Protein AF-A0A088C9X7-F1 (afdb_monomer_lite)

Secondary structure (DSSP, 8-state):
---HHHHHHHHHHHHHHHH-TTSPP---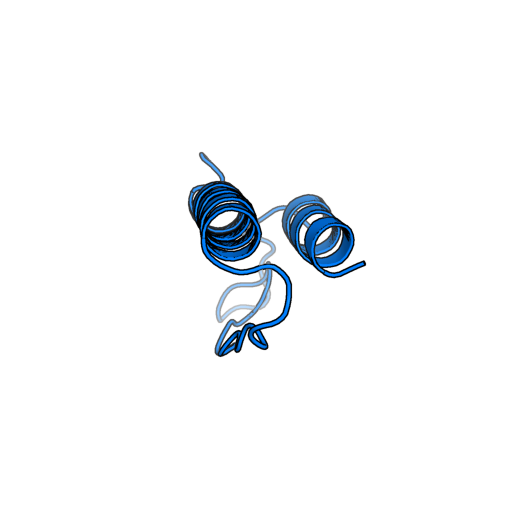----TTB-TTS-B-S-HHHHHHHHHHH-

Radius of gyration: 13.01 Å; chains: 1; bounding box: 34×16×33 Å

Structure (mmCIF, N/CA/C/O backbone):
data_AF-A0A088C9X7-F1
#
_entry.id   AF-A0A088C9X7-F1
#
loop_
_atom_site.group_PDB
_atom_site.id
_atom_site.type_symbol
_atom_site.label_atom_id
_atom_site.label_alt_id
_atom_site.label_comp_id
_atom_site.label_asym_id
_atom_site.label_entity_id
_atom_site.label_seq_id
_atom_site.pdbx_PDB_ins_code
_atom_site.Cartn_x
_atom_site.Cartn_y
_atom_site.Cartn_z
_atom_site.occupancy
_atom_site.B_iso_or_equiv
_atom_site.auth_seq_id
_atom_site.auth_comp_id
_atom_site.auth_asym_id
_atom_site.auth_atom_id
_atom_site.pdbx_PDB_model_num
ATOM 1 N N . ILE A 1 1 ? 0.982 -1.539 -20.764 1.00 54.53 1 ILE A N 1
ATOM 2 C CA . ILE A 1 1 ? 0.924 -2.474 -19.617 1.00 54.53 1 ILE A CA 1
ATOM 3 C C . ILE A 1 1 ? -0.298 -2.086 -18.799 1.00 54.53 1 ILE A C 1
ATOM 5 O O . ILE A 1 1 ? -0.518 -0.894 -18.640 1.00 54.53 1 ILE A O 1
ATOM 9 N N . VAL A 1 2 ? -1.132 -3.045 -18.394 1.00 52.53 2 VAL A N 1
ATOM 10 C CA . VAL A 1 2 ? -2.253 -2.782 -17.474 1.00 52.53 2 VAL A CA 1
ATOM 11 C C . VAL A 1 2 ? -1.679 -2.828 -16.054 1.00 52.53 2 VAL A C 1
ATOM 13 O O . VAL A 1 2 ? -1.059 -3.844 -15.727 1.00 52.53 2 VAL A O 1
ATOM 16 N N . PRO A 1 3 ? -1.816 -1.776 -15.229 1.00 63.56 3 PRO A N 1
ATOM 17 C CA . PRO A 1 3 ? -1.255 -1.735 -13.879 1.00 63.56 3 PRO A CA 1
ATOM 18 C C . PRO A 1 3 ? -2.099 -2.580 -12.909 1.00 63.56 3 PRO A C 1
ATOM 20 O O . PRO A 1 3 ? -2.752 -2.075 -12.000 1.00 63.56 3 PRO A O 1
ATOM 23 N N . ALA A 1 4 ? -2.080 -3.903 -13.092 1.00 79.75 4 ALA A N 1
ATOM 24 C CA . ALA A 1 4 ? -2.902 -4.830 -12.315 1.00 79.75 4 ALA A CA 1
ATOM 25 C C . ALA A 1 4 ? -2.571 -4.809 -10.810 1.00 79.75 4 ALA A C 1
ATOM 27 O O . ALA A 1 4 ? -3.444 -5.055 -9.986 1.00 79.75 4 ALA A O 1
ATOM 28 N N . VAL A 1 5 ? -1.323 -4.508 -10.429 1.00 88.06 5 VAL A N 1
ATOM 29 C CA . VAL A 1 5 ? -0.901 -4.522 -9.018 1.00 88.06 5 VAL A CA 1
ATOM 30 C C . VAL A 1 5 ? -1.528 -3.363 -8.239 1.00 88.06 5 VAL A C 1
ATOM 32 O O . VAL A 1 5 ? -2.147 -3.594 -7.203 1.00 88.06 5 VAL A O 1
ATOM 35 N N . THR A 1 6 ? -1.430 -2.134 -8.751 1.00 90.06 6 THR A N 1
ATOM 36 C CA . THR A 1 6 ? -1.991 -0.941 -8.097 1.00 90.06 6 THR A CA 1
ATOM 37 C C . THR A 1 6 ? -3.509 -1.006 -8.008 1.00 90.06 6 THR A C 1
ATOM 39 O O . THR A 1 6 ? -4.065 -0.733 -6.946 1.00 90.06 6 THR A O 1
ATOM 42 N N . GLU A 1 7 ? -4.183 -1.438 -9.077 1.00 90.00 7 GLU A N 1
ATOM 43 C CA . GLU A 1 7 ? -5.642 -1.602 -9.089 1.00 90.00 7 GLU A CA 1
ATOM 44 C C . GLU A 1 7 ? -6.115 -2.615 -8.034 1.00 90.00 7 GLU A C 1
ATOM 46 O O . GLU A 1 7 ? -7.060 -2.348 -7.288 1.00 90.00 7 GLU A O 1
ATOM 51 N N . LEU A 1 8 ? -5.433 -3.761 -7.919 1.00 93.75 8 LEU A N 1
ATOM 52 C CA . LEU A 1 8 ? -5.771 -4.788 -6.931 1.00 93.75 8 LEU A CA 1
ATOM 53 C C . LEU A 1 8 ? -5.491 -4.346 -5.492 1.00 93.75 8 LEU A C 1
ATOM 55 O O . LEU A 1 8 ? -6.241 -4.720 -4.589 1.00 93.75 8 LEU A O 1
ATOM 59 N N . ILE A 1 9 ? -4.42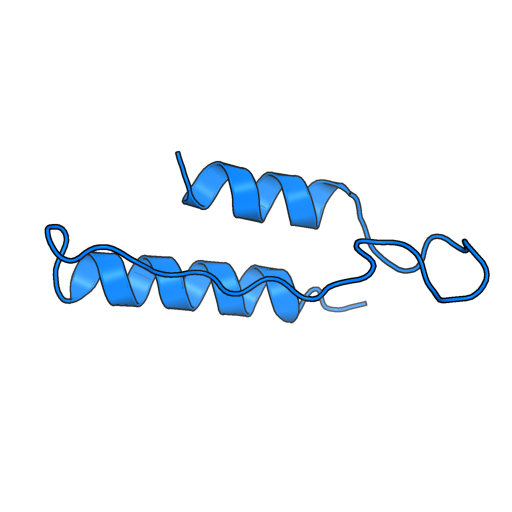7 -3.579 -5.254 1.00 93.38 9 ILE A N 1
ATOM 60 C CA . ILE A 1 9 ? -4.116 -3.043 -3.921 1.00 93.38 9 ILE A CA 1
ATOM 61 C C . ILE A 1 9 ? -5.163 -1.998 -3.515 1.00 93.38 9 ILE A C 1
ATOM 63 O O . ILE A 1 9 ? -5.710 -2.086 -2.417 1.00 93.38 9 ILE A O 1
ATOM 67 N N . ALA A 1 10 ? -5.514 -1.075 -4.414 1.00 92.75 10 ALA A N 1
ATOM 68 C CA . ALA A 1 10 ? -6.559 -0.078 -4.182 1.00 92.75 10 ALA A CA 1
ATOM 69 C C . ALA A 1 10 ? -7.913 -0.732 -3.856 1.00 92.75 10 ALA A C 1
ATOM 71 O O . ALA A 1 10 ? -8.560 -0.377 -2.871 1.00 92.75 10 ALA A O 1
ATOM 72 N N . ALA A 1 11 ? -8.322 -1.738 -4.636 1.00 93.88 11 ALA A N 1
ATOM 73 C CA . ALA A 1 11 ? -9.565 -2.467 -4.395 1.00 93.88 11 ALA A CA 1
ATOM 74 C C . ALA A 1 11 ? -9.583 -3.175 -3.027 1.00 93.88 11 ALA A C 1
ATOM 76 O O . ALA A 1 11 ? -10.609 -3.170 -2.348 1.00 93.88 11 ALA A O 1
ATOM 77 N N . GLN A 1 12 ? -8.456 -3.755 -2.598 1.00 94.69 12 GLN A N 1
ATOM 78 C CA . GLN A 1 12 ? -8.343 -4.408 -1.289 1.00 94.69 12 GLN A CA 1
ATOM 79 C C . GLN A 1 12 ? -8.394 -3.411 -0.131 1.00 94.69 12 GLN A C 1
ATOM 81 O O . GLN A 1 12 ? -9.075 -3.685 0.854 1.00 94.69 12 GLN A O 1
ATOM 86 N N . PHE A 1 13 ? -7.736 -2.254 -0.249 1.00 95.06 13 PHE A N 1
ATOM 87 C CA . PHE A 1 13 ? -7.834 -1.203 0.767 1.00 95.06 13 PHE A CA 1
ATOM 88 C C . PHE A 1 13 ? -9.268 -0.695 0.920 1.00 95.06 13 PHE A C 1
ATOM 90 O O . PHE A 1 13 ? -9.771 -0.635 2.039 1.00 95.06 13 PHE A O 1
ATOM 97 N N . LEU A 1 14 ? -9.954 -0.420 -0.193 1.00 94.56 14 LEU A N 1
ATOM 98 C CA . LEU A 1 14 ? -11.356 0.010 -0.176 1.00 94.56 14 LEU A CA 1
ATOM 99 C C . LEU A 1 14 ? -12.276 -1.042 0.451 1.00 94.56 14 LEU A C 1
ATOM 101 O O . LEU A 1 14 ? -13.188 -0.702 1.201 1.00 94.56 14 LEU A O 1
ATOM 105 N N . TRP A 1 15 ? -12.045 -2.320 0.153 1.00 96.06 15 TRP A N 1
ATOM 106 C CA . TRP A 1 15 ? -12.841 -3.402 0.722 1.00 96.06 15 TRP A CA 1
ATOM 107 C C . TRP A 1 15 ? -12.603 -3.572 2.229 1.00 96.06 15 TRP A C 1
ATOM 109 O O . TRP A 1 15 ? -13.565 -3.738 2.975 1.00 96.06 15 TRP A O 1
ATOM 119 N N . LEU A 1 16 ? -11.350 -3.494 2.687 1.00 96.06 16 LEU A N 1
ATOM 120 C CA . LEU A 1 16 ? -11.004 -3.620 4.106 1.00 96.06 16 LEU A CA 1
ATOM 121 C C . LEU A 1 16 ? -11.505 -2.432 4.940 1.00 96.06 16 LEU A C 1
ATOM 123 O O . LEU A 1 16 ? -12.030 -2.655 6.028 1.00 96.06 16 LEU A O 1
ATOM 127 N N . ASP A 1 17 ? -11.406 -1.199 4.428 1.00 94.06 17 ASP A N 1
ATOM 128 C CA . ASP A 1 17 ? -11.992 -0.020 5.089 1.00 94.06 17 ASP A CA 1
ATOM 129 C C . ASP A 1 17 ? -13.529 -0.123 5.131 1.00 94.06 17 ASP A C 1
ATOM 131 O O . ASP A 1 17 ? -14.152 0.235 6.126 1.00 94.06 17 ASP A O 1
ATOM 135 N N . TYR A 1 18 ? -14.168 -0.685 4.099 1.00 95.56 18 TYR A N 1
ATOM 136 C CA . TYR A 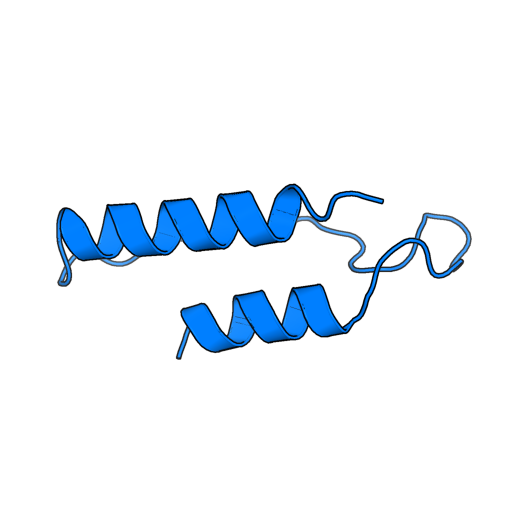1 18 ? -15.612 -0.940 4.133 1.00 95.56 18 TYR A CA 1
ATOM 137 C C . TYR A 1 18 ? -16.023 -1.994 5.183 1.00 95.56 18 TYR A C 1
ATOM 139 O O . TYR A 1 18 ? -17.068 -1.830 5.813 1.00 95.56 18 TYR A O 1
ATOM 147 N N . ASP A 1 19 ? -15.235 -3.060 5.367 1.00 97.31 19 ASP A N 1
ATOM 148 C CA . ASP A 1 19 ? -15.512 -4.145 6.325 1.00 97.31 19 ASP A CA 1
ATOM 149 C C . ASP A 1 19 ? -15.355 -3.687 7.786 1.00 97.31 19 ASP A C 1
ATOM 151 O O . ASP A 1 19 ? -16.298 -3.785 8.574 1.00 97.31 19 ASP A O 1
ATOM 155 N N . ASP A 1 20 ? -14.185 -3.148 8.150 1.00 96.56 20 ASP A N 1
ATOM 156 C CA . ASP A 1 20 ? -13.912 -2.620 9.492 1.00 96.56 20 ASP A CA 1
ATOM 157 C C . ASP A 1 20 ? -12.787 -1.574 9.480 1.00 96.56 20 ASP A C 1
ATOM 159 O O . ASP A 1 20 ? -11.597 -1.894 9.463 1.00 96.56 20 ASP A O 1
ATOM 163 N N . ARG A 1 21 ? -13.178 -0.304 9.614 1.00 93.81 21 ARG A N 1
ATOM 164 C CA . ARG A 1 21 ? -12.272 0.860 9.651 1.00 93.81 21 ARG A CA 1
ATOM 165 C C . ARG A 1 21 ? -11.325 0.892 10.850 1.00 93.81 21 ARG A C 1
ATOM 167 O O . ARG A 1 21 ? -10.366 1.658 10.855 1.00 93.81 21 ARG A O 1
ATOM 174 N N . THR A 1 22 ? -11.621 0.143 11.910 1.00 95.25 22 THR A N 1
ATOM 175 C CA . THR A 1 22 ? -10.826 0.139 13.149 1.00 95.25 22 THR A CA 1
ATOM 176 C C . THR A 1 22 ? -9.802 -0.985 13.185 1.00 95.25 22 THR A C 1
ATOM 178 O O . THR A 1 22 ? -8.849 -0.935 13.969 1.00 95.25 22 THR A O 1
ATOM 181 N N . LYS A 1 23 ? -9.976 -1.996 12.330 1.00 95.50 23 LYS A N 1
ATOM 182 C CA . LYS A 1 23 ? -9.064 -3.125 12.236 1.00 95.50 23 LYS A CA 1
ATOM 183 C C . LYS A 1 23 ? -7.801 -2.706 11.476 1.00 95.50 23 LYS A C 1
ATOM 185 O O . LYS A 1 23 ? -7.900 -2.187 10.367 1.00 95.50 23 LYS A O 1
ATOM 190 N N . PRO A 1 24 ? -6.598 -2.946 12.025 1.00 95.00 24 PRO A N 1
ATOM 191 C CA . PRO A 1 24 ? -5.367 -2.615 11.321 1.00 95.00 24 PRO A CA 1
ATOM 192 C C . PRO A 1 24 ? -5.230 -3.439 10.035 1.00 95.00 24 PRO A C 1
ATOM 194 O O . PRO A 1 24 ? -5.471 -4.651 10.027 1.00 95.00 24 PRO A O 1
ATOM 197 N N . ILE A 1 25 ? -4.789 -2.778 8.964 1.00 94.94 25 ILE A N 1
ATOM 198 C CA . ILE A 1 25 ? -4.469 -3.407 7.681 1.00 94.94 25 ILE A CA 1
ATOM 199 C C . ILE A 1 25 ? -2.967 -3.704 7.636 1.00 94.94 25 ILE A C 1
ATOM 201 O O . ILE A 1 25 ? -2.142 -2.830 7.897 1.00 94.94 25 ILE A O 1
ATOM 205 N N . TYR A 1 26 ? -2.606 -4.941 7.291 1.00 94.75 26 TYR A N 1
ATOM 206 C CA . TYR A 1 26 ? -1.214 -5.376 7.161 1.00 94.75 26 TYR A CA 1
ATOM 207 C C . TYR A 1 26 ? -0.861 -5.595 5.690 1.00 94.75 26 TYR A C 1
ATOM 209 O O . TYR A 1 26 ? -1.381 -6.511 5.054 1.00 94.75 26 TYR A O 1
ATOM 217 N N . LEU A 1 27 ? 0.050 -4.775 5.165 1.00 93.81 27 LEU A N 1
ATOM 218 C CA . LEU A 1 27 ? 0.577 -4.900 3.808 1.00 93.81 27 LEU A CA 1
ATOM 219 C C . LEU A 1 27 ? 1.969 -5.546 3.844 1.00 93.81 27 LEU A C 1
ATOM 221 O O . LEU A 1 27 ? 2.921 -4.961 4.357 1.00 93.81 27 LEU A O 1
ATOM 225 N N . TYR A 1 28 ? 2.098 -6.749 3.284 1.00 94.81 28 TYR A N 1
ATOM 226 C CA . TYR A 1 28 ? 3.386 -7.428 3.129 1.00 94.81 28 TYR A CA 1
ATOM 227 C C . TYR A 1 28 ? 4.011 -7.059 1.786 1.00 94.81 28 TYR A C 1
ATOM 229 O O . TYR A 1 28 ? 3.412 -7.291 0.738 1.00 94.81 28 TYR A O 1
ATOM 237 N N . ILE A 1 29 ? 5.224 -6.507 1.816 1.00 92.38 29 ILE A N 1
ATOM 238 C CA . ILE A 1 29 ? 5.912 -6.016 0.619 1.00 92.38 29 ILE A CA 1
ATOM 239 C C . ILE A 1 29 ? 7.164 -6.857 0.374 1.00 92.38 29 ILE A C 1
ATOM 241 O O . ILE A 1 29 ? 8.083 -6.880 1.189 1.00 92.38 29 ILE A O 1
ATOM 245 N N . ASN A 1 30 ? 7.195 -7.521 -0.779 1.00 92.00 30 ASN A N 1
ATOM 246 C CA . ASN A 1 30 ? 8.388 -8.119 -1.369 1.00 92.00 30 ASN A CA 1
ATOM 247 C C . ASN A 1 30 ?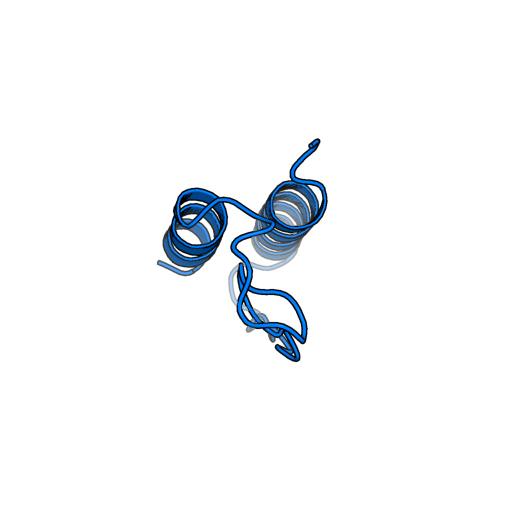 8.363 -7.823 -2.872 1.00 92.00 30 ASN A C 1
ATOM 249 O O . ASN A 1 30 ? 7.862 -8.620 -3.663 1.00 92.00 30 ASN A O 1
ATOM 253 N N . SER A 1 31 ? 8.797 -6.620 -3.236 1.00 86.62 31 SER A N 1
ATOM 254 C CA . SER A 1 31 ? 8.757 -6.110 -4.606 1.00 86.62 31 SER A CA 1
ATOM 255 C C . SER A 1 31 ? 10.092 -5.460 -4.951 1.00 86.62 31 SER A C 1
ATOM 257 O O . SER A 1 31 ? 10.680 -4.786 -4.105 1.00 86.62 31 SER A O 1
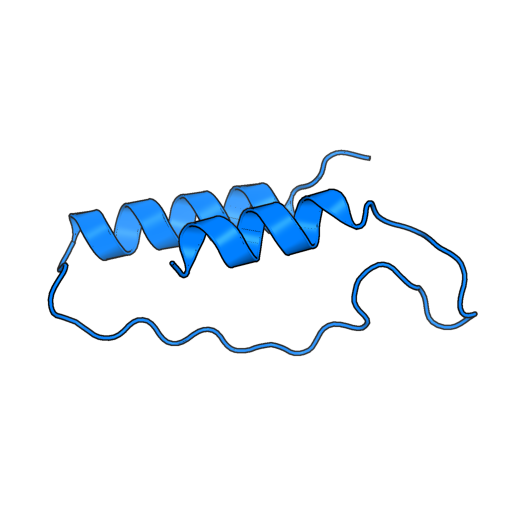ATOM 259 N N . THR A 1 32 ? 10.547 -5.631 -6.194 1.00 86.94 32 THR A N 1
ATOM 260 C CA . THR A 1 32 ? 11.692 -4.896 -6.762 1.00 86.94 32 THR A CA 1
ATOM 261 C C . THR A 1 32 ? 11.318 -3.467 -7.172 1.00 86.94 32 THR A C 1
ATOM 263 O O . THR A 1 32 ? 12.171 -2.705 -7.619 1.00 86.94 32 THR A O 1
ATOM 266 N N . GLY A 1 33 ? 10.050 -3.082 -6.987 1.00 87.50 33 GLY A N 1
ATOM 267 C CA . GLY A 1 33 ? 9.521 -1.779 -7.362 1.00 87.50 33 GLY A CA 1
ATOM 268 C C . GLY A 1 33 ? 9.171 -1.730 -8.845 1.00 87.50 33 GLY A C 1
ATOM 269 O O . GLY A 1 33 ? 8.498 -2.615 -9.368 1.00 87.50 33 GLY A O 1
ATOM 270 N N . THR A 1 34 ? 9.606 -0.667 -9.506 1.00 86.25 34 THR A N 1
ATOM 271 C CA . THR A 1 34 ? 9.385 -0.393 -10.934 1.00 86.25 34 THR A CA 1
ATOM 272 C C . THR A 1 34 ? 10.523 -0.885 -11.825 1.00 86.25 34 THR A C 1
ATOM 274 O O . THR A 1 34 ? 10.434 -0.766 -13.049 1.00 86.25 34 THR A O 1
ATOM 277 N N . MET A 1 35 ? 11.582 -1.425 -11.218 1.00 88.38 35 MET A N 1
ATOM 278 C CA . MET A 1 35 ? 12.762 -1.939 -11.900 1.00 88.38 35 MET A CA 1
ATOM 279 C C . MET A 1 35 ? 12.744 -3.466 -11.960 1.00 88.38 35 MET A C 1
ATOM 281 O O . MET A 1 35 ? 12.295 -4.139 -11.024 1.00 88.38 35 MET A O 1
ATOM 285 N N . ASP A 1 36 ? 13.247 -4.006 -13.065 1.00 83.75 36 ASP A N 1
ATOM 286 C CA . ASP A 1 36 ? 13.508 -5.434 -13.207 1.00 83.75 36 ASP A CA 1
ATOM 287 C C . ASP A 1 36 ? 14.876 -5.839 -12.621 1.00 83.75 36 ASP A C 1
ATOM 289 O O . ASP A 1 36 ? 15.596 -5.036 -12.023 1.00 83.75 36 ASP A O 1
ATOM 293 N N . GLU A 1 37 ? 15.241 -7.112 -12.784 1.00 86.88 37 GLU A N 1
ATOM 294 C CA . GLU A 1 37 ? 16.514 -7.670 -12.304 1.00 86.88 37 GLU A CA 1
ATOM 295 C C . GLU A 1 37 ? 17.767 -7.079 -12.979 1.00 86.88 37 GLU A C 1
ATOM 297 O O . GLU A 1 37 ? 18.871 -7.248 -12.459 1.00 86.88 37 GLU A O 1
ATOM 302 N N . ASN A 1 38 ? 17.606 -6.365 -14.098 1.00 89.06 38 ASN A N 1
ATOM 303 C CA . ASN A 1 38 ? 18.673 -5.713 -14.856 1.00 89.06 38 ASN A CA 1
ATOM 304 C C . ASN A 1 38 ? 18.716 -4.191 -14.632 1.00 89.06 38 ASN A C 1
ATOM 306 O O . ASN A 1 38 ? 19.451 -3.495 -15.335 1.00 89.06 38 ASN A O 1
ATOM 310 N N . ASN A 1 39 ? 17.956 -3.672 -13.659 1.00 84.25 39 ASN A N 1
ATOM 311 C CA . ASN A 1 39 ? 17.773 -2.241 -13.396 1.00 84.25 39 ASN A CA 1
ATOM 312 C C . ASN A 1 39 ? 17.087 -1.476 -14.548 1.00 84.25 39 ASN A C 1
ATOM 314 O O . ASN A 1 39 ? 17.228 -0.253 -14.647 1.00 84.25 39 ASN A O 1
ATOM 318 N N . GLU A 1 40 ? 16.326 -2.158 -15.405 1.00 86.00 40 GLU A N 1
ATOM 319 C CA . GLU A 1 40 ? 15.514 -1.509 -16.432 1.00 86.00 40 GLU A CA 1
ATOM 320 C C . GLU A 1 40 ? 14.156 -1.089 -15.861 1.00 86.00 40 GLU A C 1
ATOM 322 O O . GLU A 1 40 ? 13.528 -1.814 -15.089 1.00 86.00 40 GLU A O 1
ATOM 327 N N . LEU A 1 41 ? 13.688 0.103 -16.243 1.00 84.00 41 LEU A N 1
ATOM 328 C CA . LEU A 1 41 ? 12.381 0.607 -15.827 1.00 84.00 41 LEU A CA 1
ATOM 329 C C . LEU A 1 41 ? 11.275 -0.134 -16.593 1.00 84.00 41 LEU A C 1
ATOM 331 O O . LEU A 1 41 ? 11.091 0.081 -17.792 1.00 84.00 41 LEU A O 1
ATOM 335 N N . VAL A 1 42 ? 10.519 -0.977 -15.890 1.00 84.25 42 VAL A N 1
ATOM 336 C CA . VAL A 1 42 ? 9.456 -1.828 -16.458 1.00 84.25 42 VAL A CA 1
ATOM 337 C C . VAL A 1 42 ? 8.044 -1.429 -16.014 1.00 84.25 42 VAL A C 1
ATOM 339 O O . VAL A 1 42 ? 7.063 -1.923 -16.574 1.00 84.25 42 VAL A O 1
ATOM 342 N N . ALA A 1 43 ? 7.917 -0.513 -15.049 1.00 80.31 43 ALA A N 1
ATOM 343 C CA . ALA A 1 43 ? 6.640 0.034 -14.585 1.00 80.31 43 ALA A CA 1
ATOM 344 C C . ALA A 1 43 ? 6.722 1.546 -14.304 1.00 80.31 43 ALA A C 1
ATOM 346 O O . ALA A 1 43 ? 7.798 2.140 -14.336 1.00 80.31 43 ALA A O 1
ATOM 347 N N . SER A 1 44 ? 5.574 2.184 -14.059 1.00 83.62 44 SER A N 1
ATOM 348 C CA . SER A 1 44 ? 5.501 3.623 -13.789 1.00 83.62 44 SER A CA 1
ATOM 349 C C . SER A 1 44 ? 5.674 3.927 -12.300 1.00 83.62 44 SER A C 1
ATOM 351 O O . SER A 1 44 ? 4.994 3.338 -11.469 1.00 83.62 44 SER A O 1
ATOM 353 N N . GLU A 1 45 ? 6.498 4.919 -11.949 1.00 84.31 45 GLU A N 1
ATOM 354 C CA . GLU A 1 45 ? 6.621 5.414 -10.562 1.00 84.31 45 GLU A CA 1
ATOM 355 C C . GLU A 1 45 ? 5.296 5.962 -10.010 1.00 84.31 45 GLU A C 1
ATOM 357 O O . GLU A 1 45 ? 5.038 5.907 -8.809 1.00 84.31 45 GLU A O 1
ATOM 362 N N . THR A 1 46 ? 4.414 6.457 -10.889 1.00 86.50 46 THR A N 1
ATOM 363 C CA . THR A 1 46 ? 3.077 6.946 -10.507 1.00 86.50 46 THR A CA 1
ATOM 364 C C . THR A 1 46 ? 2.241 5.885 -9.803 1.00 86.50 46 THR A C 1
ATOM 366 O O . THR A 1 46 ? 1.406 6.218 -8.967 1.00 86.50 46 THR A O 1
ATOM 369 N N . ASP A 1 47 ? 2.485 4.614 -10.112 1.00 84.25 47 ASP A N 1
ATOM 370 C CA . ASP A 1 47 ? 1.748 3.484 -9.555 1.00 84.25 47 ASP A CA 1
ATOM 371 C C . ASP A 1 47 ? 2.105 3.259 -8.081 1.00 84.25 47 ASP A C 1
ATOM 373 O O . ASP A 1 47 ? 1.235 2.898 -7.287 1.00 84.25 47 ASP A O 1
ATOM 377 N N . ALA A 1 48 ? 3.357 3.532 -7.698 1.00 85.12 48 ALA A N 1
ATOM 378 C CA . ALA A 1 48 ? 3.802 3.492 -6.309 1.00 85.12 48 ALA A CA 1
ATOM 379 C C . ALA A 1 48 ? 3.229 4.666 -5.500 1.00 85.12 48 ALA A C 1
ATOM 381 O O . ALA A 1 48 ? 2.789 4.473 -4.366 1.00 85.12 48 ALA A O 1
ATOM 382 N N . TYR A 1 49 ? 3.170 5.864 -6.095 1.00 88.75 49 TYR A N 1
ATOM 383 C CA . TYR A 1 49 ? 2.538 7.026 -5.459 1.00 88.75 49 TYR A CA 1
ATOM 384 C C . TYR A 1 49 ? 1.042 6.814 -5.231 1.00 88.75 49 TYR A C 1
ATOM 386 O O . TYR A 1 49 ? 0.551 7.111 -4.148 1.00 88.75 49 TYR A O 1
ATOM 394 N N . ALA A 1 50 ? 0.337 6.212 -6.191 1.00 88.75 50 ALA A N 1
ATOM 395 C CA . ALA A 1 50 ? -1.073 5.880 -6.020 1.00 88.75 50 ALA A CA 1
ATOM 396 C C . ALA A 1 50 ? -1.308 4.942 -4.823 1.00 88.75 50 ALA A C 1
ATOM 398 O O . ALA A 1 50 ? -2.252 5.144 -4.067 1.00 88.75 50 ALA A O 1
ATOM 399 N N . ILE A 1 51 ? -0.438 3.945 -4.605 1.00 88.12 51 ILE A N 1
ATOM 400 C CA . ILE A 1 51 ? -0.516 3.071 -3.421 1.00 88.12 51 ILE A CA 1
ATOM 401 C C . ILE A 1 51 ? -0.269 3.870 -2.137 1.00 88.12 51 ILE A C 1
ATOM 403 O O . ILE A 1 51 ? -0.988 3.678 -1.160 1.00 88.12 51 ILE A O 1
ATOM 407 N N . ALA A 1 52 ? 0.725 4.762 -2.130 1.00 89.19 52 ALA A N 1
ATOM 408 C CA . ALA A 1 52 ? 1.024 5.600 -0.971 1.00 89.19 52 ALA A CA 1
ATOM 409 C C . ALA A 1 52 ? -0.148 6.526 -0.601 1.00 89.19 52 ALA A C 1
ATOM 411 O O . ALA A 1 52 ? -0.429 6.700 0.583 1.00 89.19 52 ALA A O 1
ATOM 412 N N . ASP A 1 53 ? -0.870 7.053 -1.591 1.00 90.94 53 ASP A N 1
ATOM 413 C CA . ASP A 1 53 ? -2.045 7.899 -1.370 1.00 90.94 53 ASP A CA 1
ATOM 414 C C . ASP A 1 53 ? -3.215 7.141 -0.720 1.00 90.94 53 ASP A C 1
ATOM 416 O O . ASP A 1 53 ? -3.972 7.744 0.031 1.00 90.94 53 ASP A O 1
ATOM 420 N N . PHE A 1 54 ? -3.349 5.825 -0.940 1.00 87.44 54 PHE A N 1
ATOM 421 C CA . PHE A 1 54 ? -4.346 4.994 -0.243 1.00 87.44 54 PHE A CA 1
ATOM 422 C C . PHE A 1 54 ? -3.973 4.664 1.209 1.00 87.44 54 PHE A C 1
ATOM 424 O O . PHE A 1 54 ? -4.829 4.210 1.966 1.00 87.44 54 PHE A O 1
ATOM 431 N N . ILE A 1 55 ? -2.703 4.833 1.587 1.00 86.62 55 ILE A N 1
ATOM 432 C CA . ILE A 1 55 ? -2.215 4.568 2.948 1.00 86.62 55 ILE A CA 1
ATOM 433 C C . ILE A 1 55 ? -2.399 5.800 3.860 1.00 86.62 55 ILE A C 1
ATOM 435 O O . ILE A 1 55 ? -2.439 5.636 5.080 1.00 86.62 55 ILE A O 1
ATOM 439 N N . ASN A 1 56 ? -2.497 7.007 3.286 1.00 73.94 56 ASN A N 1
ATOM 440 C CA . ASN A 1 56 ? -2.696 8.281 4.001 1.00 73.94 56 ASN A CA 1
ATOM 441 C C . ASN A 1 56 ? -4.151 8.513 4.428 1.00 73.94 56 ASN A C 1
ATOM 443 O O . ASN A 1 56 ? -4.335 9.088 5.526 1.00 73.94 56 ASN A O 1
#

InterPro domains:
  IPR023562 Clp protease proteolytic subunit /Translocation-enhancing protein TepA [PF00574] (5-33)
  IPR023562 Clp protease proteolytic subunit /Translocation-enhancing protein TepA [PTHR10381] (1-55)
  IPR029045 ClpP/crotonase-like domain superfamily [SSF52096] (1-55)

Foldseek 3Di:
DPLVPLVVLLVVLVVVCVVPVVDDDDDDDDDPQQADPVRDRNDDPVSVVSNVVSVD

pLDDT: mean 87.97, std 8.96, range [52.53, 97.31]

Sequence (56 aa):
IVPAVTELIAAQFLWLDYDDRTKPIYLYINSTGTMDENNELVASETDAYAIADFIN

Organism: Phyllostachys e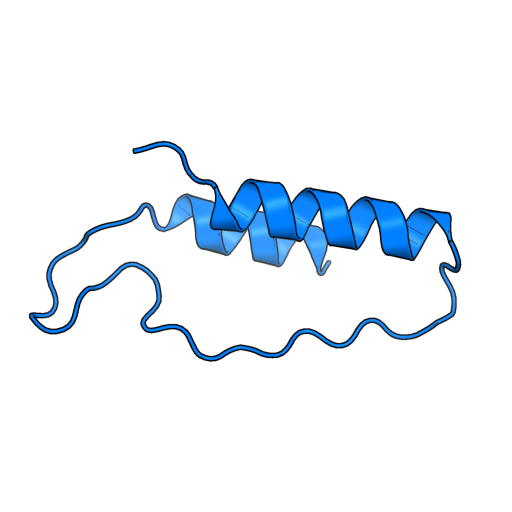dulis (NCBI:txid38705)